Protein AF-A0A661E4T6-F1 (afdb_monomer)

Structure (mmCIF, N/CA/C/O backbone):
data_AF-A0A661E4T6-F1
#
_entry.id   AF-A0A661E4T6-F1
#
loop_
_atom_site.group_PDB
_atom_site.id
_atom_site.type_symbol
_atom_site.label_atom_id
_atom_site.label_alt_id
_atom_site.label_comp_id
_atom_site.label_asym_id
_atom_site.label_entity_id
_atom_site.label_seq_id
_atom_site.pdbx_PDB_ins_code
_atom_site.Cartn_x
_atom_site.Cartn_y
_atom_site.Cartn_z
_atom_site.occupancy
_atom_site.B_iso_or_equiv
_atom_site.auth_seq_id
_atom_site.auth_comp_id
_atom_site.auth_asym_id
_atom_site.auth_atom_id
_atom_site.pdbx_PDB_model_num
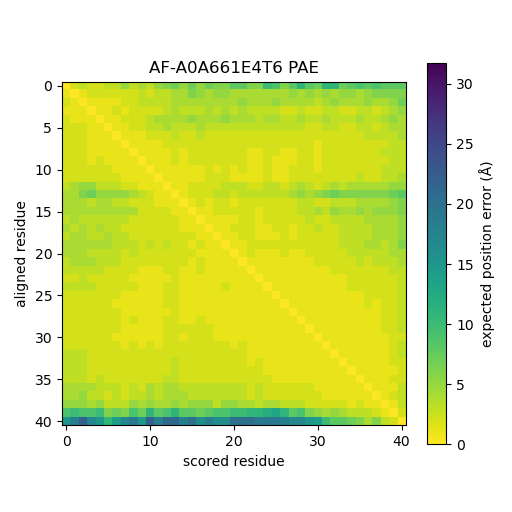ATOM 1 N N . HIS A 1 1 ? -7.680 -10.837 -1.145 1.00 82.88 1 HIS A N 1
ATOM 2 C CA . HIS A 1 1 ? -8.925 -10.439 -1.825 1.00 82.88 1 HIS A CA 1
ATOM 3 C C . HIS A 1 1 ? -9.871 -11.613 -2.081 1.00 82.88 1 HIS A C 1
ATOM 5 O O . HIS A 1 1 ? -10.906 -11.656 -1.446 1.00 82.88 1 HIS A O 1
ATOM 11 N N . HIS A 1 2 ? -9.550 -12.609 -2.917 1.00 93.19 2 HIS A N 1
ATOM 12 C CA . HIS A 1 2 ? -10.497 -13.717 -3.168 1.00 93.19 2 HIS A CA 1
ATOM 13 C C . HIS A 1 2 ? -10.679 -14.646 -1.952 1.00 93.19 2 HIS A C 1
ATOM 15 O O . HIS A 1 2 ? -11.796 -14.880 -1.513 1.00 93.19 2 HIS A O 1
ATOM 21 N N . ALA A 1 3 ? -9.579 -15.118 -1.354 1.00 97.50 3 ALA A N 1
ATOM 22 C CA . ALA A 1 3 ? -9.615 -15.906 -0.113 1.00 97.50 3 ALA A CA 1
ATOM 23 C C . ALA A 1 3 ? -9.675 -15.039 1.160 1.00 97.50 3 ALA A C 1
ATOM 25 O O . ALA A 1 3 ? -9.874 -15.545 2.257 1.00 97.50 3 ALA A O 1
ATOM 26 N N . TRP A 1 4 ? -9.500 -13.723 1.009 1.00 96.50 4 TRP A N 1
ATOM 27 C CA . TRP A 1 4 ? -9.575 -12.755 2.101 1.00 96.50 4 TRP A CA 1
ATOM 28 C C . TRP A 1 4 ? -10.384 -11.545 1.624 1.00 96.50 4 TRP A C 1
ATOM 30 O O . TRP A 1 4 ? -9.795 -10.589 1.114 1.00 96.50 4 TRP A O 1
ATOM 40 N N . PRO A 1 5 ? -11.724 -11.604 1.711 1.00 95.56 5 PRO A N 1
ATOM 41 C CA . PRO A 1 5 ? -12.606 -10.612 1.090 1.00 95.56 5 PRO A CA 1
ATOM 42 C C . PRO A 1 5 ? -12.473 -9.207 1.670 1.00 95.56 5 PRO A C 1
ATOM 44 O O . PRO A 1 5 ? -12.573 -8.236 0.930 1.00 95.56 5 PRO A O 1
ATOM 47 N N . VAL A 1 6 ? -12.189 -9.098 2.972 1.00 95.75 6 VAL A N 1
ATOM 48 C CA . VAL A 1 6 ? -12.058 -7.799 3.654 1.00 95.75 6 VAL A CA 1
ATOM 49 C C . VAL A 1 6 ? -10.734 -7.081 3.358 1.00 95.75 6 VAL A C 1
ATOM 51 O O . VAL A 1 6 ? -10.576 -5.927 3.739 1.00 95.75 6 VAL A O 1
ATOM 54 N N . SER A 1 7 ? -9.774 -7.737 2.690 1.00 96.25 7 SER A N 1
ATOM 55 C CA . SER A 1 7 ? -8.527 -7.087 2.272 1.00 96.25 7 SER A CA 1
ATOM 56 C C . SER A 1 7 ? -8.760 -6.207 1.044 1.00 96.25 7 SER A C 1
ATOM 58 O O . SER A 1 7 ? -9.408 -6.652 0.091 1.00 96.25 7 SER A O 1
ATOM 60 N N . GLU A 1 8 ? -8.094 -5.065 0.982 1.00 96.75 8 GLU A N 1
ATOM 61 C CA . GLU A 1 8 ? -8.011 -4.255 -0.232 1.00 96.75 8 GLU A CA 1
ATOM 62 C C . GLU A 1 8 ? -6.807 -4.693 -1.086 1.00 96.75 8 GLU A C 1
ATOM 64 O O . GLU A 1 8 ? -5.713 -4.887 -0.560 1.00 96.75 8 GLU A O 1
ATOM 69 N N . LEU A 1 9 ? -7.008 -4.901 -2.394 1.00 97.12 9 LEU A N 1
ATOM 70 C CA . LEU A 1 9 ? -5.948 -5.295 -3.330 1.00 97.12 9 LEU A CA 1
ATOM 71 C C . LEU A 1 9 ? -5.723 -4.191 -4.361 1.00 97.12 9 LEU A C 1
ATOM 73 O O . LEU A 1 9 ? -6.618 -3.889 -5.149 1.00 97.12 9 LEU A O 1
ATOM 77 N N . HIS A 1 10 ? -4.506 -3.652 -4.402 1.00 97.25 10 HIS A N 1
ATOM 78 C CA . HIS A 1 10 ? -4.074 -2.684 -5.410 1.00 97.25 10 HIS A CA 1
ATOM 79 C C . HIS A 1 10 ? -3.044 -3.325 -6.342 1.00 97.25 10 HIS A C 1
ATOM 81 O O . HIS A 1 10 ? -1.989 -3.767 -5.896 1.00 97.25 10 HIS A O 1
ATOM 87 N N . ILE A 1 11 ? -3.355 -3.383 -7.641 1.00 97.00 11 ILE A N 1
ATOM 88 C CA . ILE A 1 11 ? -2.431 -3.849 -8.685 1.00 97.00 11 ILE A CA 1
ATOM 89 C C . ILE A 1 11 ? -1.865 -2.622 -9.398 1.00 97.00 11 ILE A C 1
ATOM 91 O O . ILE A 1 11 ? -2.598 -1.913 -10.090 1.00 97.00 11 ILE A O 1
ATOM 95 N N . ILE A 1 12 ? -0.563 -2.390 -9.251 1.00 97.31 12 ILE A N 1
ATOM 96 C CA . ILE A 1 12 ? 0.133 -1.246 -9.845 1.00 97.31 12 ILE A CA 1
ATOM 97 C C . ILE A 1 12 ? 0.799 -1.709 -11.135 1.00 97.31 12 ILE A C 1
ATOM 99 O O . ILE A 1 12 ? 1.777 -2.449 -11.108 1.00 97.31 12 ILE A O 1
ATOM 103 N N . ARG A 1 13 ? 0.218 -1.315 -12.274 1.00 95.50 13 ARG A N 1
ATOM 104 C CA . ARG A 1 13 ? 0.582 -1.860 -13.593 1.00 95.50 13 ARG A CA 1
ATOM 105 C C . ARG A 1 13 ? 2.006 -1.511 -14.033 1.00 95.50 13 ARG A C 1
ATOM 107 O O . ARG A 1 13 ? 2.628 -2.325 -14.703 1.00 95.50 13 ARG A O 1
ATOM 114 N N . ASP A 1 14 ? 2.512 -0.356 -13.609 1.00 93.56 14 ASP A N 1
ATOM 115 C CA . ASP A 1 14 ? 3.799 0.190 -14.056 1.00 93.56 14 ASP A CA 1
ATOM 116 C C . ASP A 1 14 ? 4.893 0.105 -12.974 1.00 93.56 14 ASP A C 1
ATOM 118 O O . ASP A 1 14 ? 5.828 0.901 -12.969 1.00 93.56 14 ASP A O 1
ATOM 122 N N . ALA A 1 15 ? 4.773 -0.834 -12.027 1.00 97.19 15 ALA A N 1
ATOM 123 C CA . ALA A 1 15 ? 5.751 -1.033 -10.958 1.00 97.19 15 ALA A CA 1
ATOM 124 C C . ALA A 1 15 ? 6.324 -2.459 -10.955 1.00 97.19 15 ALA A C 1
ATOM 126 O O . ALA A 1 15 ? 5.608 -3.444 -11.137 1.00 97.19 15 ALA A O 1
ATOM 127 N N . GLY A 1 16 ? 7.636 -2.560 -10.722 1.00 95.31 16 GLY A N 1
ATOM 128 C CA . GLY A 1 16 ? 8.338 -3.823 -10.500 1.00 95.31 16 GLY A CA 1
ATOM 129 C C . GLY A 1 16 ? 8.195 -4.354 -9.068 1.00 95.31 16 GLY A C 1
ATOM 130 O O . GLY A 1 16 ? 7.345 -3.922 -8.291 1.00 95.31 16 GLY A O 1
ATOM 131 N N . HIS A 1 17 ? 9.068 -5.297 -8.693 1.00 96.12 17 HIS A N 1
ATOM 132 C CA . HIS A 1 17 ? 9.062 -5.896 -7.349 1.00 96.12 17 HIS A CA 1
ATOM 133 C C . HIS A 1 17 ? 9.538 -4.934 -6.249 1.00 96.12 17 HIS A C 1
ATOM 135 O O . HIS A 1 17 ? 9.153 -5.082 -5.091 1.00 96.12 17 HIS A O 1
ATOM 141 N N . SER A 1 18 ? 10.390 -3.964 -6.592 1.00 98.06 18 SER A N 1
ATOM 142 C CA . SER A 1 18 ? 10.960 -3.049 -5.606 1.00 98.06 18 SER A CA 1
ATOM 143 C C . SER A 1 18 ? 9.860 -2.235 -4.927 1.00 98.06 18 SER A C 1
ATOM 145 O O . SER A 1 18 ? 9.086 -1.535 -5.580 1.00 98.06 18 SER A O 1
ATOM 147 N N . GLY A 1 19 ? 9.826 -2.263 -3.594 1.00 96.25 19 GLY A N 1
ATOM 148 C CA . GLY A 1 19 ? 8.967 -1.368 -2.816 1.00 96.25 19 GLY A CA 1
ATOM 149 C C . GLY A 1 19 ? 9.309 0.111 -3.022 1.00 96.25 19 GLY A C 1
ATOM 150 O O . GLY A 1 19 ? 8.499 0.957 -2.671 1.00 96.25 19 GLY A O 1
ATOM 151 N N . GLY A 1 20 ? 10.483 0.406 -3.598 1.00 97.19 20 GLY A N 1
ATOM 152 C CA . GLY A 1 20 ? 10.966 1.749 -3.903 1.00 97.19 20 GLY A CA 1
ATOM 153 C C . GLY A 1 20 ? 10.461 2.347 -5.222 1.00 97.19 20 GLY A C 1
ATOM 154 O O . GLY A 1 20 ? 10.727 3.516 -5.492 1.00 97.19 20 GLY A O 1
ATOM 155 N N . GLU A 1 21 ? 9.753 1.574 -6.052 1.00 97.94 21 GLU A N 1
ATOM 156 C CA . GLU A 1 21 ? 9.117 2.104 -7.264 1.00 97.94 21 GLU A CA 1
ATOM 157 C C . GLU A 1 21 ? 8.089 3.175 -6.897 1.00 97.94 21 GLU A C 1
ATOM 159 O O 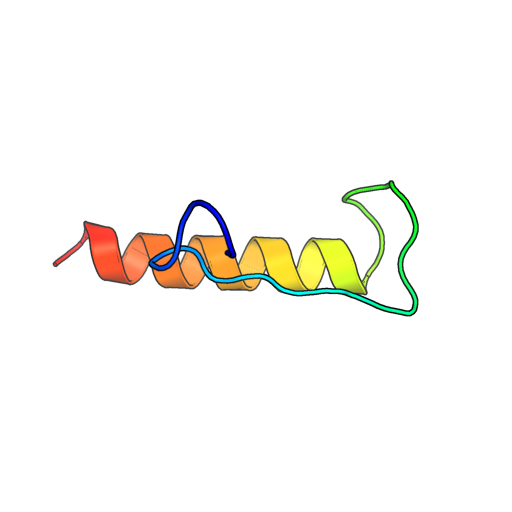. GLU A 1 21 ? 7.357 3.020 -5.917 1.00 97.94 21 GLU A O 1
ATOM 164 N N . ALA A 1 22 ? 7.985 4.235 -7.701 1.00 97.19 22 ALA A N 1
ATOM 165 C CA . ALA A 1 22 ? 7.144 5.391 -7.380 1.00 97.19 22 ALA A CA 1
ATOM 166 C C . ALA A 1 22 ? 5.693 4.999 -7.040 1.00 97.19 22 ALA A C 1
ATOM 168 O O . ALA A 1 22 ? 5.137 5.487 -6.058 1.00 97.19 22 ALA A O 1
ATOM 169 N N . GLY A 1 23 ? 5.106 4.070 -7.804 1.00 97.44 23 GLY A N 1
ATOM 170 C CA . GLY A 1 23 ? 3.758 3.568 -7.535 1.00 97.44 23 GLY A CA 1
ATOM 171 C C .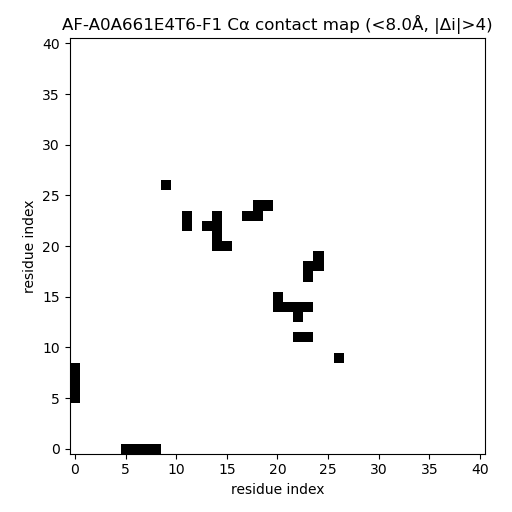 GLY A 1 23 ? 3.660 2.737 -6.251 1.00 97.44 23 GLY A C 1
ATOM 172 O O . GLY A 1 23 ? 2.731 2.929 -5.468 1.00 97.44 23 GLY A O 1
ATOM 173 N N . ASN A 1 24 ? 4.630 1.855 -5.991 1.00 98.06 24 ASN A N 1
ATOM 174 C CA . ASN A 1 24 ? 4.629 1.012 -4.794 1.00 98.06 24 ASN A CA 1
ATOM 175 C C . ASN A 1 24 ? 4.811 1.849 -3.520 1.00 98.06 24 ASN A C 1
ATOM 177 O O . ASN A 1 24 ? 4.042 1.671 -2.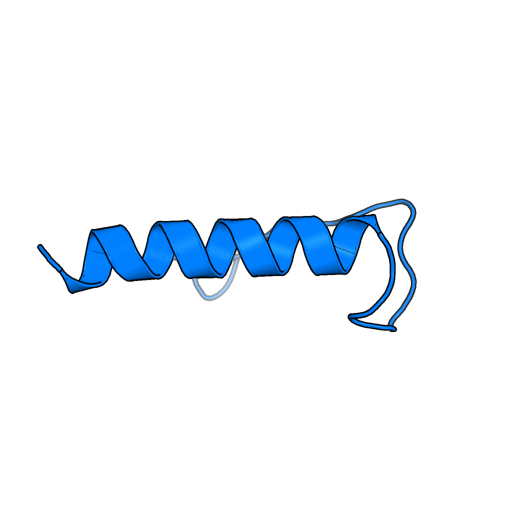576 1.00 98.06 24 ASN A O 1
ATOM 181 N N . ILE A 1 25 ? 5.765 2.793 -3.504 1.00 98.25 25 ILE A N 1
ATOM 182 C CA . ILE A 1 25 ? 5.954 3.721 -2.375 1.00 98.25 25 ILE A CA 1
ATOM 183 C C . ILE A 1 25 ? 4.655 4.473 -2.095 1.00 98.25 25 ILE A C 1
ATOM 185 O O . ILE A 1 25 ? 4.212 4.538 -0.949 1.00 98.25 25 ILE A O 1
ATOM 189 N N . ASP A 1 26 ? 4.041 5.037 -3.133 1.00 98.12 26 ASP A N 1
ATOM 190 C CA . ASP A 1 26 ? 2.823 5.827 -2.995 1.00 98.12 26 ASP A CA 1
ATOM 191 C C . ASP A 1 26 ? 1.675 5.011 -2.374 1.00 98.12 26 ASP A C 1
ATOM 193 O O . ASP A 1 26 ? 1.068 5.442 -1.388 1.00 98.12 26 ASP A O 1
ATOM 197 N N . ALA A 1 27 ? 1.427 3.798 -2.876 1.00 98.12 27 ALA A N 1
ATOM 198 C CA . ALA A 1 27 ? 0.398 2.916 -2.331 1.00 98.12 27 ALA A CA 1
ATOM 199 C C . ALA A 1 27 ? 0.683 2.504 -0.877 1.0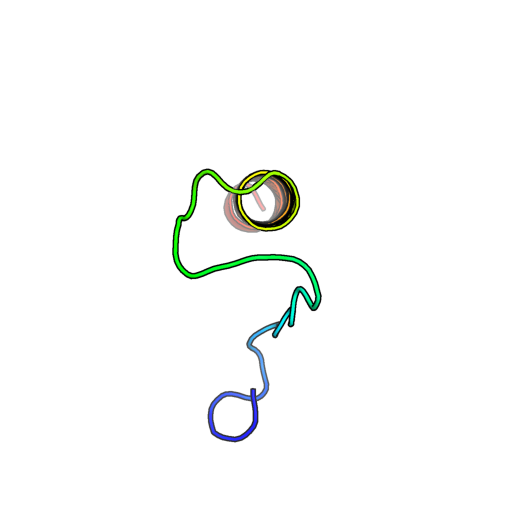0 98.12 27 ALA A C 1
ATOM 201 O O . ALA A 1 27 ? -0.221 2.537 -0.040 1.00 98.12 27 ALA A O 1
ATOM 202 N N . LEU A 1 28 ? 1.937 2.179 -0.545 1.00 98.38 28 LEU A N 1
ATOM 203 C CA . LEU A 1 28 ? 2.341 1.807 0.816 1.00 98.38 28 LEU A CA 1
ATOM 204 C C . LEU A 1 28 ? 2.163 2.962 1.813 1.00 98.38 28 LEU A C 1
ATOM 206 O O . LEU A 1 28 ? 1.671 2.755 2.928 1.00 98.38 28 LEU A O 1
ATOM 210 N N . VAL A 1 29 ? 2.516 4.187 1.417 1.00 98.44 29 VAL A N 1
ATOM 211 C CA . VAL A 1 29 ? 2.344 5.383 2.254 1.00 98.44 29 VAL A CA 1
ATOM 212 C C . VAL A 1 29 ? 0.862 5.666 2.495 1.00 98.44 29 VAL A C 1
ATOM 214 O O . VAL A 1 29 ? 0.464 5.905 3.639 1.00 98.44 29 VAL A O 1
ATOM 217 N N . ARG A 1 30 ? 0.023 5.601 1.451 1.00 98.38 30 ARG A N 1
ATOM 218 C CA . ARG A 1 30 ? -1.434 5.765 1.598 1.00 98.38 30 ARG A CA 1
ATOM 219 C C . ARG A 1 30 ? -2.021 4.698 2.515 1.00 98.38 30 ARG A C 1
ATOM 221 O O . ARG A 1 30 ? -2.749 5.051 3.439 1.00 98.38 30 ARG A O 1
ATOM 228 N N . ALA A 1 31 ? -1.654 3.432 2.316 1.00 98.25 31 ALA A N 1
ATOM 229 C CA . ALA A 1 31 ? -2.118 2.328 3.150 1.00 98.25 31 ALA A CA 1
ATOM 230 C C . ALA A 1 31 ? -1.761 2.553 4.626 1.00 98.25 31 ALA A C 1
ATOM 232 O O . ALA A 1 31 ? -2.628 2.443 5.490 1.00 98.25 31 ALA A O 1
ATOM 233 N N . THR A 1 32 ? -0.521 2.959 4.914 1.00 98.25 32 THR A N 1
ATOM 234 C CA . THR A 1 32 ? -0.076 3.254 6.287 1.00 98.25 32 THR A CA 1
ATOM 235 C C . THR A 1 32 ? -0.878 4.395 6.909 1.00 98.25 32 THR A C 1
ATOM 237 O O . THR A 1 32 ? -1.326 4.280 8.047 1.00 98.25 32 THR A O 1
ATOM 240 N N . ARG A 1 33 ? -1.129 5.477 6.160 1.00 98.19 33 ARG A N 1
ATOM 241 C CA . ARG A 1 33 ? -1.957 6.595 6.636 1.00 98.19 33 ARG A CA 1
ATOM 242 C C . ARG A 1 33 ? -3.391 6.156 6.935 1.00 98.19 33 ARG A C 1
ATOM 244 O O . ARG A 1 33 ? -3.938 6.541 7.962 1.00 98.19 33 ARG A O 1
ATOM 251 N N . THR A 1 34 ? -3.997 5.354 6.061 1.00 97.81 34 THR A N 1
ATOM 252 C CA . THR A 1 34 ? -5.345 4.816 6.284 1.00 97.81 34 THR A CA 1
ATOM 253 C C . THR A 1 34 ? -5.387 3.911 7.511 1.00 97.81 34 THR A C 1
ATOM 255 O O . THR A 1 34 ? -6.341 3.984 8.278 1.00 97.81 34 THR A O 1
ATOM 258 N N . MET A 1 35 ? -4.364 3.077 7.720 1.00 97.38 35 MET A N 1
ATOM 259 C CA . MET A 1 35 ? -4.286 2.228 8.910 1.00 97.38 35 MET A CA 1
ATOM 260 C C . MET A 1 35 ? -4.121 3.046 10.188 1.00 97.38 35 MET A C 1
ATOM 262 O O . MET A 1 35 ? -4.775 2.717 11.166 1.00 97.38 35 MET A O 1
ATOM 266 N N . ALA A 1 36 ? -3.318 4.115 10.178 1.00 98.06 36 ALA A N 1
ATOM 267 C CA . ALA A 1 36 ? -3.170 4.994 11.339 1.00 98.06 36 ALA A CA 1
ATOM 268 C C . ALA A 1 36 ? -4.5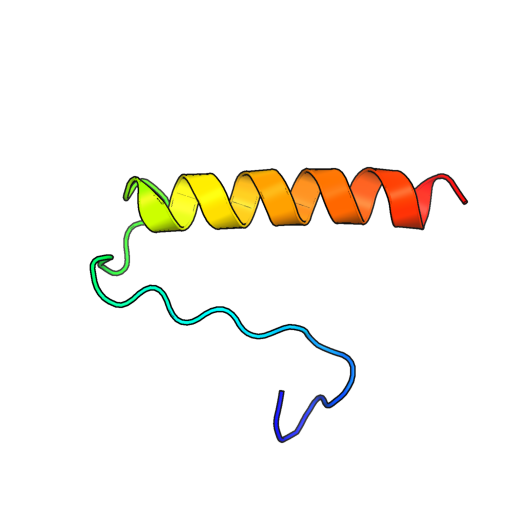29 5.542 11.799 1.00 98.06 36 ALA A C 1
ATOM 270 O O . ALA A 1 36 ? -4.888 5.375 12.955 1.00 98.06 36 ALA A O 1
ATOM 271 N N . ILE A 1 37 ? -5.333 6.061 10.864 1.00 97.00 37 ILE A N 1
ATOM 272 C CA . ILE A 1 37 ? -6.685 6.558 11.167 1.00 97.00 37 ILE A CA 1
ATOM 273 C C . ILE A 1 37 ? -7.568 5.440 11.741 1.00 97.00 37 ILE A C 1
ATOM 275 O O . ILE A 1 37 ? -8.192 5.625 12.775 1.00 97.00 37 ILE A O 1
ATOM 279 N N . ARG A 1 38 ? -7.592 4.257 11.110 1.00 95.25 38 ARG A N 1
ATOM 280 C CA . ARG A 1 38 ? -8.444 3.133 11.549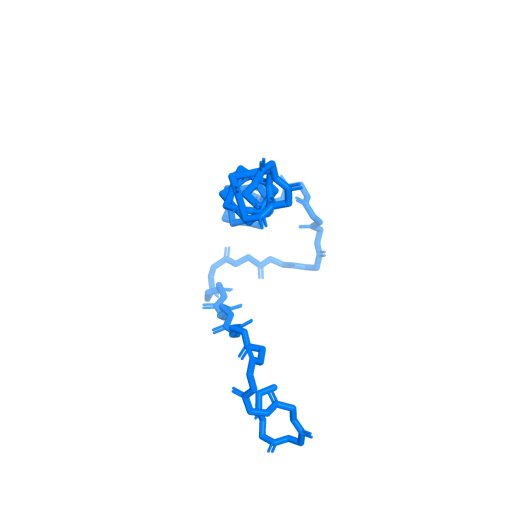 1.00 95.25 38 ARG A CA 1
ATOM 281 C C . ARG A 1 38 ? -8.060 2.531 12.901 1.00 95.25 38 ARG A C 1
ATOM 283 O O . ARG A 1 38 ? -8.870 1.816 13.473 1.00 95.25 38 ARG A O 1
ATOM 290 N N . LEU A 1 39 ? -6.810 2.695 13.327 1.00 94.62 39 LEU A N 1
ATOM 291 C CA . LEU A 1 39 ? -6.294 2.133 14.579 1.00 94.62 39 LEU A CA 1
ATOM 292 C C . LEU A 1 39 ? -6.328 3.141 15.734 1.00 94.62 39 LEU A C 1
ATOM 294 O O . LEU A 1 39 ? -6.131 2.744 16.880 1.00 94.62 39 LEU A O 1
ATOM 298 N N . GLU A 1 40 ? -6.524 4.425 15.434 1.00 90.25 40 GLU A N 1
ATOM 299 C CA . GLU A 1 40 ? -6.750 5.483 16.425 1.00 90.25 40 GLU A CA 1
ATOM 300 C C . GLU A 1 40 ? -8.229 5.583 16.855 1.00 90.25 40 GLU A C 1
ATOM 302 O O . GLU A 1 40 ? -8.510 6.158 17.907 1.00 90.2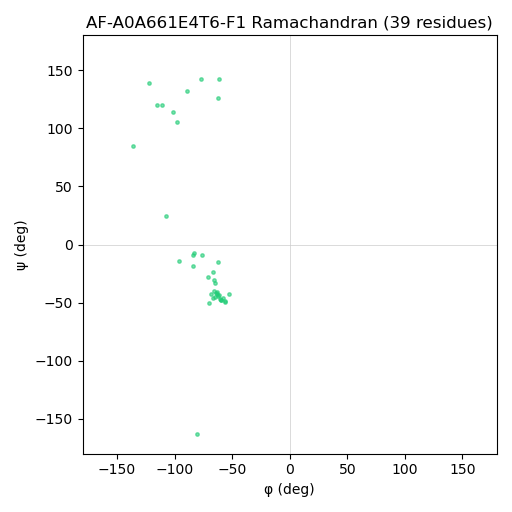5 40 GLU A O 1
ATOM 307 N N . GLU A 1 41 ? -9.150 5.016 16.067 1.00 62.22 41 GLU A N 1
ATOM 308 C CA . GLU A 1 41 ? -10.591 4.869 16.353 1.00 62.22 41 GLU A CA 1
ATOM 309 C C . GLU A 1 41 ? -10.909 3.605 17.172 1.00 62.22 41 GLU A C 1
ATOM 311 O O . GLU A 1 41 ? -11.780 3.701 18.070 1.00 62.22 41 GLU A O 1
#

Secondary structure (DSSP, 8-state):
--SSTTS-----TT--S-TTSHHHHHHHHHHHHHHHHHHH-

Sequence (41 aa):
HHAWPVSELHIIRDAGHSGGEAGNIDALVRATRTMAIRLEE

Radius of gyration: 12.01 Å; Cα contacts (8 Å, |Δi|>4): 17; chains: 1; bounding box: 24×22×30 Å

pLDDT: mean 95.61, std 5.93, range [62.22, 98.44]

Solvent-accessible surface area (backbone atoms only — not comparable to full-atom values): 2688 Å² total; per-resid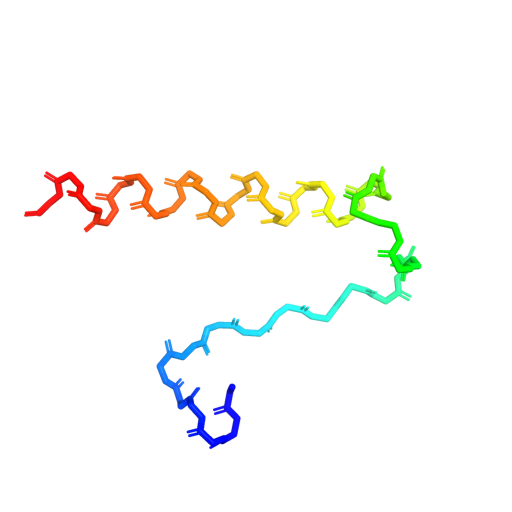ue (Å²): 69,91,96,37,69,92,48,87,80,84,86,63,90,91,44,73,91,54,66,79,31,74,62,43,39,51,52,52,53,52,50,51,54,53,48,54,57,67,72,76,108

Mean predicted aligned error: 2.68 Å

Foldseek 3Di:
DVVDVPDDDDDDPPDDPDCPPPVNVVVVVVVVVVVVVVVVD